Protein AF-A0A0Q6JXA6-F1 (afdb_monomer_lite)

pLDDT: mean 85.36, std 14.34, range [45.47, 97.56]

Structure (mmCIF, N/CA/C/O backbone):
data_AF-A0A0Q6JXA6-F1
#
_entry.id   AF-A0A0Q6JXA6-F1
#
loop_
_atom_site.group_PDB
_atom_site.id
_atom_site.type_symbol
_atom_site.label_atom_id
_atom_site.label_alt_id
_atom_site.label_comp_id
_atom_site.label_asym_id
_atom_site.label_entity_id
_atom_site.label_seq_id
_atom_site.pdbx_PDB_ins_code
_atom_site.Cartn_x
_atom_site.Cartn_y
_atom_site.Cartn_z
_atom_site.occupancy
_atom_site.B_iso_or_equiv
_atom_site.auth_seq_id
_atom_site.auth_comp_id
_atom_site.auth_asym_id
_atom_site.auth_atom_id
_atom_site.pdbx_PDB_model_num
ATOM 1 N N . MET A 1 1 ? -20.934 -39.939 15.643 1.00 46.12 1 MET A N 1
ATOM 2 C CA . MET A 1 1 ? -19.886 -38.931 15.355 1.00 46.12 1 MET A CA 1
ATOM 3 C C . MET A 1 1 ? -19.695 -38.651 13.857 1.00 46.12 1 MET A C 1
ATOM 5 O O . MET A 1 1 ? -19.194 -37.587 13.541 1.00 46.12 1 MET A O 1
ATOM 9 N N . ALA A 1 2 ? -20.135 -39.533 12.943 1.00 47.22 2 ALA A N 1
ATOM 10 C CA . ALA A 1 2 ? -20.066 -39.309 11.488 1.00 47.22 2 ALA A CA 1
ATOM 11 C C . ALA A 1 2 ? -21.192 -38.412 10.913 1.00 47.22 2 ALA A C 1
ATOM 13 O O . ALA A 1 2 ? -20.969 -37.699 9.944 1.00 47.22 2 ALA A O 1
ATOM 14 N N . ALA A 1 3 ? -22.368 -38.364 11.550 1.00 49.97 3 ALA A N 1
ATOM 15 C CA . ALA A 1 3 ? -23.540 -37.651 11.017 1.00 49.97 3 ALA A CA 1
ATOM 16 C C . ALA A 1 3 ? -23.412 -36.111 10.969 1.00 49.97 3 ALA A C 1
ATOM 18 O O . ALA A 1 3 ? -24.147 -35.458 10.237 1.00 49.97 3 ALA A O 1
ATOM 19 N N . HIS A 1 4 ? -22.489 -35.511 11.731 1.00 47.44 4 HIS A N 1
ATOM 20 C CA . HIS A 1 4 ? -22.285 -34.057 11.699 1.00 47.44 4 HIS A CA 1
ATOM 21 C C . HIS A 1 4 ? -21.380 -33.614 10.539 1.00 47.44 4 HIS A C 1
ATOM 23 O O . HIS A 1 4 ? -21.486 -32.484 10.089 1.00 47.44 4 HIS A O 1
ATOM 29 N N . LEU A 1 5 ? -20.525 -34.506 10.026 1.00 46.12 5 LEU A N 1
ATOM 30 C CA . LEU A 1 5 ? -19.647 -34.227 8.884 1.00 46.12 5 LEU A CA 1
ATOM 31 C C . LEU A 1 5 ? -20.361 -34.415 7.534 1.00 46.12 5 LEU A C 1
ATOM 33 O O . LEU A 1 5 ? -19.980 -33.777 6.563 1.00 46.12 5 LEU A O 1
ATOM 37 N N . GLU A 1 6 ? -21.417 -35.232 7.465 1.00 45.47 6 GLU A N 1
ATOM 38 C CA . GLU A 1 6 ? -22.239 -35.377 6.248 1.00 45.47 6 GLU A CA 1
ATOM 39 C C . GLU A 1 6 ? -23.251 -34.238 6.051 1.00 45.47 6 GLU A C 1
ATOM 41 O O . GLU A 1 6 ? -23.579 -33.902 4.918 1.00 45.47 6 GLU A O 1
ATOM 46 N N . ALA A 1 7 ? -23.717 -33.595 7.128 1.00 49.28 7 ALA A N 1
ATOM 47 C CA . ALA A 1 7 ? -24.619 -32.438 7.037 1.00 49.28 7 ALA A CA 1
ATOM 48 C C . ALA A 1 7 ? -23.896 -31.136 6.640 1.00 49.28 7 ALA A C 1
ATOM 50 O O . ALA A 1 7 ? -24.530 -30.138 6.301 1.00 49.28 7 ALA A O 1
ATOM 51 N N . VAL A 1 8 ? -22.566 -31.142 6.710 1.00 51.91 8 VAL A N 1
ATOM 52 C CA . VAL A 1 8 ? -21.710 -29.969 6.588 1.00 51.91 8 VAL A CA 1
ATOM 53 C C . VAL A 1 8 ? -20.647 -30.294 5.547 1.00 51.91 8 VAL A C 1
ATOM 55 O O . VAL A 1 8 ? -19.531 -30.686 5.876 1.00 51.91 8 VAL A O 1
ATOM 58 N N . GLY A 1 9 ? -21.019 -30.205 4.268 1.00 47.88 9 GLY A N 1
ATOM 59 C CA . GLY A 1 9 ? -20.084 -30.426 3.163 1.00 47.88 9 GLY A CA 1
ATOM 60 C C . GLY A 1 9 ? -18.800 -29.586 3.314 1.00 47.88 9 GLY A C 1
ATOM 61 O O . GLY A 1 9 ? -18.806 -28.567 4.008 1.00 47.88 9 GLY A O 1
ATOM 62 N N . PRO A 1 10 ? -17.690 -29.970 2.656 1.00 49.84 10 PRO A N 1
ATOM 63 C CA . PRO A 1 10 ? -16.327 -29.517 2.978 1.00 49.84 10 PRO A CA 1
ATOM 64 C C . PRO A 1 10 ? -16.035 -28.024 2.726 1.00 49.84 10 PRO A C 1
ATOM 66 O O . PRO A 1 10 ? -14.902 -27.577 2.890 1.00 49.84 10 PRO A O 1
ATOM 69 N N . PHE A 1 11 ? -17.046 -27.236 2.370 1.00 54.38 11 PHE A N 1
ATOM 70 C CA . PHE A 1 11 ? -16.963 -25.804 2.125 1.00 54.38 11 PHE A CA 1
ATOM 71 C C . PHE A 1 11 ? -18.166 -25.124 2.777 1.00 54.38 11 PHE A C 1
ATOM 73 O O . PHE A 1 11 ? -19.168 -24.836 2.128 1.00 54.38 11 PHE A O 1
ATOM 80 N N . PHE A 1 12 ? -18.079 -24.892 4.086 1.00 55.59 12 PHE A N 1
ATOM 81 C CA . PHE A 1 12 ? -19.009 -24.004 4.783 1.00 55.59 12 PHE A CA 1
ATOM 82 C C . PHE A 1 12 ? -19.074 -22.665 4.028 1.00 55.59 12 PHE A C 1
ATOM 84 O O . PHE A 1 12 ? -18.029 -22.128 3.646 1.00 55.59 12 PHE A O 1
ATOM 91 N N . GLU A 1 13 ? -20.268 -22.104 3.817 1.00 55.88 13 GLU A N 1
ATOM 92 C CA . GLU A 1 13 ? -20.403 -20.758 3.256 1.00 55.88 13 GLU A CA 1
ATOM 93 C C . GLU A 1 13 ? -19.778 -19.741 4.221 1.00 55.88 13 GLU A C 1
ATOM 95 O O . GLU A 1 13 ? -20.379 -19.285 5.190 1.00 55.88 13 GLU A O 1
ATOM 100 N N . THR A 1 14 ? -18.521 -19.381 3.964 1.00 61.84 14 THR A N 1
ATOM 101 C CA . THR A 1 14 ? -17.757 -18.449 4.809 1.00 61.84 14 THR A CA 1
ATOM 102 C C . THR A 1 14 ? -18.199 -16.995 4.650 1.00 61.84 14 THR A C 1
ATOM 104 O O . THR A 1 14 ? -17.697 -16.129 5.364 1.00 61.84 14 THR A O 1
ATOM 107 N N . ALA A 1 15 ? -19.144 -16.710 3.746 1.00 61.50 15 ALA A N 1
ATOM 108 C CA . ALA A 1 15 ? -19.627 -15.362 3.461 1.00 61.50 15 ALA A CA 1
ATOM 109 C C . ALA A 1 15 ? -20.140 -14.644 4.722 1.00 61.50 15 ALA A C 1
ATOM 111 O O . ALA A 1 15 ? -19.822 -13.475 4.919 1.00 61.50 15 ALA A O 1
ATOM 112 N N . ALA A 1 16 ? -20.841 -15.355 5.613 1.00 62.88 16 ALA A N 1
ATOM 113 C CA . ALA A 1 16 ? -21.368 -14.805 6.866 1.00 62.88 16 ALA A CA 1
ATOM 114 C C . ALA A 1 16 ? -20.297 -14.539 7.949 1.00 62.88 16 ALA A C 1
ATOM 116 O O . ALA A 1 16 ? -20.574 -13.843 8.921 1.00 62.88 16 ALA A O 1
ATOM 117 N N . ILE A 1 17 ? -19.085 -15.088 7.798 1.00 70.06 17 ILE A N 1
ATOM 118 C CA . ILE A 1 17 ? -17.988 -15.012 8.788 1.00 70.06 17 ILE A CA 1
ATOM 119 C C . ILE A 1 17 ? -16.795 -14.209 8.225 1.00 70.06 17 ILE A C 1
ATOM 121 O O . ILE A 1 17 ? -15.780 -13.996 8.891 1.00 70.06 17 ILE A O 1
ATOM 125 N N . ARG A 1 18 ? -16.888 -13.751 6.973 1.00 72.19 18 ARG A N 1
ATOM 126 C CA . ARG A 1 18 ? -15.825 -13.013 6.292 1.00 72.19 18 ARG A CA 1
ATOM 127 C C . ARG A 1 18 ? -15.655 -11.620 6.902 1.00 72.19 18 ARG A C 1
ATOM 129 O O . ARG A 1 18 ? -16.629 -10.948 7.223 1.00 72.19 18 ARG A O 1
ATOM 136 N N . ASP A 1 19 ? -14.404 -11.169 7.016 1.00 80.69 19 ASP A N 1
ATOM 137 C CA . ASP A 1 19 ? -14.112 -9.795 7.432 1.00 80.69 19 ASP A CA 1
ATOM 138 C C . ASP A 1 19 ? -14.740 -8.821 6.415 1.00 80.69 19 ASP A C 1
ATOM 140 O O . ASP A 1 19 ? -14.437 -8.928 5.220 1.00 80.69 19 ASP A O 1
ATOM 144 N N . PRO A 1 20 ? -15.596 -7.872 6.841 1.00 84.94 20 PRO A N 1
ATOM 145 C CA . PRO A 1 20 ? -16.299 -6.964 5.930 1.00 84.94 20 PRO A CA 1
ATOM 146 C C . PRO A 1 20 ? -15.357 -6.063 5.117 1.00 84.94 20 PRO A C 1
ATOM 148 O O . PRO A 1 20 ? -15.772 -5.475 4.118 1.00 84.94 20 PRO A O 1
ATOM 151 N N . ASN A 1 21 ? -14.087 -5.964 5.520 1.00 86.94 21 ASN A N 1
ATOM 152 C CA . ASN A 1 21 ? -13.052 -5.216 4.814 1.00 86.94 21 ASN A CA 1
ATOM 153 C C . ASN A 1 21 ? -12.282 -6.074 3.797 1.00 86.94 21 ASN A C 1
ATOM 155 O O . ASN A 1 21 ? -11.252 -5.632 3.291 1.00 86.94 21 ASN A O 1
ATOM 159 N N . THR A 1 22 ? -12.730 -7.298 3.511 1.00 89.25 22 THR A N 1
ATOM 160 C CA . THR A 1 22 ? -12.118 -8.184 2.510 1.00 89.25 22 THR A CA 1
ATOM 161 C C . THR A 1 22 ? -13.046 -8.429 1.327 1.00 89.25 22 THR A C 1
ATOM 163 O O . THR A 1 22 ? -14.270 -8.401 1.450 1.00 89.25 22 THR A O 1
ATOM 166 N N . GLU A 1 23 ? -12.450 -8.653 0.161 1.00 90.31 23 GLU A N 1
ATOM 167 C CA . GLU A 1 23 ? -13.158 -9.004 -1.065 1.00 90.31 23 GLU A CA 1
ATOM 168 C C . GLU A 1 23 ? -13.520 -10.49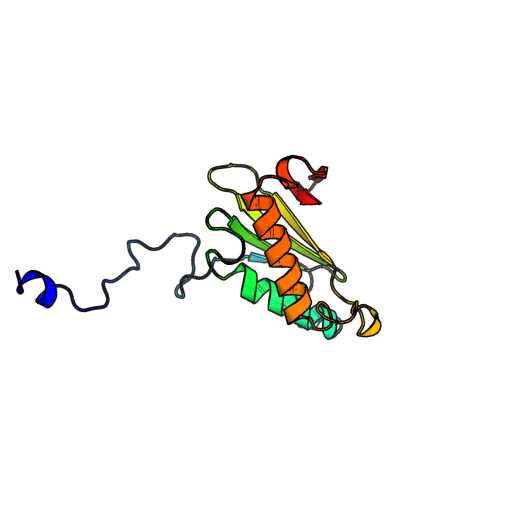2 -1.121 1.00 90.31 23 GLU A C 1
ATOM 170 O O . GLU A 1 23 ? -13.207 -11.282 -0.226 1.00 90.31 23 GLU A O 1
ATOM 175 N N . ALA A 1 24 ? -14.180 -10.887 -2.214 1.00 87.06 24 ALA A N 1
ATOM 176 C CA . ALA A 1 24 ? -14.646 -12.251 -2.429 1.00 87.06 24 ALA A CA 1
ATOM 177 C C . ALA A 1 24 ? -13.543 -13.323 -2.326 1.00 87.06 24 ALA A C 1
ATOM 179 O O . ALA A 1 24 ? -13.801 -14.439 -1.874 1.00 87.06 24 ALA A O 1
ATOM 180 N N . ASP A 1 25 ? -12.321 -12.959 -2.711 1.00 88.12 25 ASP A N 1
ATOM 181 C CA . ASP A 1 25 ? -11.129 -13.809 -2.696 1.00 88.12 25 ASP A CA 1
ATOM 182 C C . ASP A 1 25 ? -10.350 -13.772 -1.366 1.00 88.12 25 ASP A C 1
ATOM 184 O O . ASP A 1 25 ? -9.273 -14.355 -1.260 1.00 88.12 25 ASP A O 1
ATOM 188 N N . GLY A 1 26 ? -10.870 -13.078 -0.346 1.00 86.62 26 GLY A N 1
ATOM 189 C CA . GLY A 1 26 ? -10.253 -12.968 0.979 1.00 86.62 26 GLY A CA 1
ATOM 190 C C . GLY A 1 26 ? -9.095 -11.968 1.081 1.00 86.62 26 GLY A C 1
ATOM 191 O O . GLY A 1 26 ? -8.536 -11.799 2.167 1.00 86.62 26 GLY A O 1
ATOM 192 N N . GLY A 1 27 ? -8.737 -11.286 -0.011 1.00 91.62 27 GLY A N 1
ATOM 193 C CA . GLY A 1 27 ? -7.807 -10.160 0.021 1.00 91.62 27 GLY A CA 1
ATOM 194 C C . GLY A 1 27 ? -8.457 -8.902 0.595 1.00 91.62 27 GLY A C 1
ATOM 195 O O . GLY A 1 27 ? -9.676 -8.753 0.564 1.00 91.62 27 GLY A O 1
ATOM 196 N N . TRP A 1 28 ? -7.654 -7.976 1.111 1.00 93.94 28 TRP A N 1
ATOM 197 C CA . TRP A 1 28 ? -8.156 -6.692 1.600 1.00 93.94 28 TRP A CA 1
ATOM 198 C C . TRP A 1 28 ? -8.849 -5.894 0.489 1.00 93.94 28 TRP A C 1
ATOM 200 O O . TRP A 1 28 ? -8.385 -5.835 -0.651 1.00 93.94 28 TRP A O 1
ATOM 210 N N . ARG A 1 29 ? -9.953 -5.234 0.833 1.00 93.75 29 ARG A N 1
ATOM 211 C CA . ARG A 1 29 ? -10.559 -4.205 -0.008 1.00 93.75 29 ARG A CA 1
ATOM 212 C C . ARG A 1 29 ? -9.675 -2.964 0.044 1.00 93.75 29 ARG A C 1
ATOM 214 O O . ARG A 1 29 ? -9.459 -2.400 1.114 1.00 93.75 29 ARG A O 1
ATOM 221 N N . LEU A 1 30 ? -9.158 -2.550 -1.110 1.00 94.00 30 LEU A N 1
ATOM 222 C CA . LEU A 1 30 ? -8.235 -1.425 -1.232 1.00 94.00 30 LEU A CA 1
ATOM 223 C C . LEU A 1 30 ? -8.817 -0.352 -2.139 1.00 94.00 30 LEU A C 1
ATOM 225 O O . LEU A 1 30 ? -9.198 -0.632 -3.273 1.00 94.00 30 LEU A O 1
ATOM 229 N N . HIS A 1 31 ? -8.802 0.891 -1.668 1.00 95.56 31 HIS A N 1
ATOM 230 C CA . HIS A 1 31 ? -9.013 2.044 -2.533 1.00 95.56 31 HIS A CA 1
ATOM 231 C C . HIS A 1 31 ? -7.688 2.433 -3.191 1.00 95.56 31 HIS A C 1
ATOM 233 O O . HIS A 1 31 ? -6.730 2.764 -2.495 1.00 95.56 31 HIS A O 1
ATOM 239 N N . ILE A 1 32 ? -7.616 2.395 -4.519 1.00 95.88 32 ILE A N 1
ATOM 240 C CA . ILE A 1 32 ? -6.438 2.848 -5.269 1.00 95.88 32 ILE A CA 1
ATOM 241 C C . ILE A 1 32 ? -6.719 4.271 -5.754 1.00 95.88 32 ILE A C 1
ATOM 243 O O . ILE A 1 32 ? -7.767 4.522 -6.346 1.00 95.88 32 ILE A O 1
ATOM 247 N N . THR A 1 33 ? -5.824 5.211 -5.459 1.00 96.50 33 THR A N 1
ATOM 248 C CA . THR A 1 33 ? -5.952 6.620 -5.861 1.00 96.50 33 THR A CA 1
ATOM 249 C C . THR A 1 33 ? -4.619 7.170 -6.367 1.00 96.50 33 THR A C 1
ATOM 251 O O . THR A 1 33 ? -3.577 6.556 -6.153 1.00 96.50 33 THR A O 1
ATOM 254 N N . GLY A 1 34 ? -4.639 8.363 -6.967 1.00 94.06 34 GLY A N 1
ATOM 255 C CA . GLY A 1 34 ? -3.437 9.034 -7.470 1.00 94.06 34 GLY A CA 1
ATOM 256 C C . GLY A 1 34 ? -3.224 8.802 -8.963 1.00 94.06 34 GLY A C 1
ATOM 257 O O . GLY A 1 34 ? -4.199 8.720 -9.709 1.00 94.06 34 GLY A O 1
ATOM 258 N N . ALA A 1 35 ? -1.964 8.751 -9.389 1.00 92.75 35 ALA A N 1
ATOM 259 C CA . ALA A 1 35 ? -1.589 8.505 -10.775 1.00 92.75 35 ALA A CA 1
ATOM 260 C C . ALA A 1 35 ? -2.008 7.098 -11.228 1.00 92.75 35 ALA A C 1
ATOM 262 O O . ALA A 1 35 ? -1.962 6.138 -10.456 1.00 92.75 35 ALA A O 1
ATOM 263 N N . ASP A 1 36 ? -2.383 6.975 -12.501 1.00 92.38 36 ASP A N 1
ATOM 264 C CA . ASP A 1 36 ? -2.585 5.670 -13.125 1.00 92.38 36 ASP A CA 1
ATOM 265 C C . ASP A 1 36 ? -1.235 4.952 -13.246 1.00 92.38 36 ASP A C 1
ATOM 267 O O . ASP A 1 36 ? -0.268 5.517 -13.763 1.00 92.38 36 ASP A O 1
ATOM 271 N N . THR A 1 37 ? -1.153 3.700 -12.795 1.00 90.94 37 THR A N 1
ATOM 272 C CA . THR A 1 37 ? 0.081 2.914 -12.882 1.00 90.94 37 THR A CA 1
ATOM 273 C C . THR A 1 37 ? 0.553 2.712 -14.316 1.00 90.94 37 THR A C 1
ATOM 275 O O . THR A 1 37 ? 1.752 2.561 -14.521 1.00 90.94 37 THR A O 1
ATOM 278 N N . GLU A 1 38 ? -0.348 2.739 -15.304 1.00 90.88 38 GLU A N 1
ATOM 279 C CA . GLU A 1 38 ? 0.035 2.632 -16.720 1.00 90.88 38 GLU A CA 1
ATOM 280 C C . GLU A 1 38 ? 0.672 3.922 -17.270 1.00 90.88 38 GLU A C 1
ATOM 282 O O . GLU A 1 38 ? 1.278 3.904 -18.337 1.00 90.88 38 GLU A O 1
ATOM 287 N N . SER A 1 39 ? 0.577 5.038 -16.538 1.00 91.69 39 SER A N 1
ATOM 288 C CA . SER A 1 39 ? 1.215 6.313 -16.902 1.00 91.69 39 SER A CA 1
ATOM 289 C C . SER A 1 39 ? 2.641 6.475 -16.358 1.00 91.69 39 SER A C 1
ATOM 291 O O . SER A 1 39 ? 3.321 7.447 -16.692 1.00 91.69 39 SER A O 1
ATOM 293 N N . LEU A 1 40 ? 3.100 5.545 -15.515 1.00 91.31 40 LEU A N 1
ATOM 294 C CA . LEU A 1 40 ? 4.423 5.583 -14.890 1.00 91.31 40 LEU A CA 1
ATOM 295 C C . LEU A 1 40 ? 5.501 4.930 -15.776 1.00 91.31 40 LEU A C 1
ATOM 297 O O . LEU A 1 40 ? 5.191 4.025 -16.554 1.00 91.31 40 LEU A O 1
ATOM 301 N N . PRO A 1 41 ? 6.788 5.300 -15.610 1.00 92.00 41 PRO A N 1
ATOM 302 C CA . PRO A 1 41 ? 7.902 4.553 -16.192 1.00 92.00 41 PRO A CA 1
ATOM 303 C C . PRO A 1 41 ? 7.842 3.062 -15.833 1.00 92.00 41 PRO A C 1
ATOM 305 O O . PRO A 1 41 ? 7.410 2.702 -14.737 1.00 92.00 41 PRO A O 1
ATOM 308 N N . THR A 1 42 ? 8.306 2.183 -16.726 1.00 92.44 42 THR A N 1
ATOM 309 C CA . THR A 1 42 ? 8.134 0.724 -16.593 1.00 92.44 42 THR A CA 1
ATOM 310 C C . THR A 1 42 ? 8.553 0.158 -15.224 1.00 92.44 42 THR A C 1
ATOM 312 O O . THR A 1 42 ? 7.743 -0.563 -14.629 1.00 92.44 42 THR A O 1
ATOM 315 N N . PRO A 1 43 ? 9.739 0.486 -14.662 1.00 92.88 43 PRO A N 1
ATOM 316 C CA . PRO A 1 43 ? 10.138 -0.022 -13.347 1.00 92.88 43 PRO A CA 1
ATOM 317 C C . PRO A 1 43 ? 9.212 0.462 -12.222 1.00 92.88 43 PRO A C 1
ATOM 319 O O . PRO A 1 43 ? 8.811 -0.329 -11.363 1.00 92.88 43 PRO A O 1
ATOM 322 N N . ALA A 1 44 ? 8.798 1.731 -12.263 1.00 94.94 44 ALA A N 1
ATOM 323 C CA . ALA A 1 44 ? 7.868 2.328 -11.308 1.00 94.94 44 ALA A CA 1
ATOM 324 C C . ALA A 1 44 ? 6.484 1.666 -11.390 1.00 94.94 44 ALA A C 1
ATOM 326 O O . ALA A 1 44 ? 5.945 1.219 -10.375 1.00 94.94 44 ALA A O 1
ATOM 327 N N . ALA A 1 45 ? 5.942 1.514 -12.601 1.00 95.81 45 ALA A N 1
ATOM 328 C CA . ALA A 1 45 ? 4.657 0.870 -12.854 1.00 95.81 45 ALA A CA 1
ATOM 329 C C . ALA A 1 45 ? 4.632 -0.584 -12.358 1.00 95.81 45 ALA A C 1
ATOM 331 O O . ALA A 1 45 ? 3.661 -1.026 -11.737 1.00 95.81 45 ALA A O 1
ATOM 332 N N . ALA A 1 46 ? 5.695 -1.347 -12.628 1.00 96.19 46 ALA A N 1
ATOM 333 C CA . ALA A 1 46 ? 5.822 -2.731 -12.180 1.00 96.19 46 ALA A CA 1
ATOM 334 C C . ALA A 1 46 ? 5.929 -2.822 -10.649 1.00 96.19 46 ALA A C 1
ATOM 336 O O . ALA A 1 46 ? 5.273 -3.665 -10.030 1.00 96.19 46 ALA A O 1
ATOM 337 N N . THR A 1 47 ? 6.693 -1.919 -10.030 1.00 97.00 47 THR A N 1
ATOM 338 C CA . THR A 1 47 ? 6.883 -1.873 -8.572 1.00 97.00 47 THR A CA 1
ATOM 339 C C . THR A 1 47 ? 5.579 -1.505 -7.867 1.00 97.00 47 THR A C 1
ATOM 341 O O . THR A 1 47 ? 5.166 -2.199 -6.937 1.00 97.00 47 THR A O 1
ATOM 344 N N . ALA A 1 48 ? 4.861 -0.490 -8.359 1.00 97.06 48 ALA A N 1
ATOM 345 C CA . ALA A 1 48 ? 3.561 -0.084 -7.829 1.00 97.06 48 ALA A CA 1
ATOM 346 C C . ALA A 1 48 ? 2.523 -1.216 -7.925 1.00 97.06 48 ALA A C 1
ATOM 348 O O . ALA A 1 48 ? 1.876 -1.554 -6.929 1.00 97.06 48 ALA A O 1
ATOM 349 N N . ARG A 1 49 ? 2.407 -1.869 -9.091 1.00 97.06 49 ARG A N 1
ATOM 350 C CA . ARG A 1 49 ? 1.503 -3.018 -9.289 1.00 97.06 49 ARG A CA 1
ATOM 351 C C . ARG A 1 49 ? 1.854 -4.189 -8.371 1.00 97.06 49 ARG A C 1
ATOM 353 O O . ARG A 1 49 ? 0.958 -4.804 -7.785 1.00 97.06 49 ARG A O 1
ATOM 360 N N . SER A 1 50 ? 3.145 -4.485 -8.207 1.00 96.88 50 SER A N 1
ATOM 361 C CA . SER A 1 50 ? 3.612 -5.530 -7.291 1.00 96.88 50 SER A CA 1
ATOM 362 C C . SER A 1 50 ? 3.259 -5.216 -5.838 1.00 96.88 50 SER A C 1
ATOM 364 O O . SER A 1 50 ? 2.728 -6.081 -5.131 1.00 96.88 50 SER A O 1
ATOM 366 N N . LEU A 1 51 ? 3.466 -3.967 -5.407 1.00 97.50 51 LEU A N 1
ATOM 367 C CA . LEU A 1 51 ? 3.104 -3.512 -4.070 1.00 97.50 51 LEU A CA 1
ATOM 368 C C . LEU A 1 51 ? 1.604 -3.674 -3.825 1.00 97.50 51 LEU A C 1
ATOM 370 O O . LEU A 1 51 ? 1.240 -4.360 -2.872 1.00 97.50 51 LEU A O 1
ATOM 374 N N . ILE A 1 52 ? 0.751 -3.136 -4.708 1.00 96.50 52 ILE A N 1
ATOM 375 C CA . ILE A 1 52 ? -0.718 -3.234 -4.619 1.00 96.50 52 ILE A CA 1
ATOM 376 C C . ILE A 1 52 ? -1.156 -4.696 -4.470 1.00 96.50 52 ILE A C 1
ATOM 378 O O . ILE A 1 52 ? -1.902 -5.033 -3.546 1.00 96.50 52 ILE A O 1
ATOM 382 N N . ARG A 1 53 ? -0.646 -5.584 -5.337 1.00 96.00 53 ARG A N 1
ATOM 383 C CA . ARG A 1 53 ? -0.964 -7.019 -5.306 1.00 96.00 53 ARG A CA 1
ATOM 384 C C . ARG A 1 53 ? -0.580 -7.654 -3.971 1.00 96.00 53 ARG A C 1
ATOM 386 O O . ARG A 1 53 ? -1.342 -8.448 -3.426 1.00 96.00 53 ARG A O 1
ATOM 393 N N . ARG A 1 54 ? 0.601 -7.330 -3.441 1.00 96.38 54 ARG A N 1
ATOM 394 C CA . ARG A 1 54 ? 1.140 -7.974 -2.236 1.00 96.38 54 ARG A CA 1
ATOM 395 C C . ARG A 1 54 ? 0.523 -7.434 -0.949 1.00 96.38 54 ARG A C 1
ATOM 397 O O . ARG A 1 54 ? 0.209 -8.242 -0.080 1.00 96.38 54 ARG A O 1
ATOM 404 N N . VAL A 1 55 ? 0.286 -6.126 -0.816 1.00 95.88 55 VAL A N 1
ATOM 405 C CA . VAL A 1 55 ? -0.345 -5.575 0.404 1.00 95.88 55 VAL A CA 1
ATOM 406 C C . VAL A 1 55 ? -1.791 -6.033 0.566 1.00 95.88 55 VAL A C 1
ATOM 408 O O . VAL A 1 55 ? -2.280 -6.135 1.688 1.00 95.88 55 VAL A O 1
ATOM 411 N N . ARG A 1 56 ? -2.460 -6.383 -0.536 1.00 95.25 56 ARG A N 1
ATOM 412 C CA . ARG A 1 56 ? -3.806 -6.959 -0.519 1.00 95.25 56 ARG A CA 1
ATOM 413 C C . ARG A 1 56 ? -3.871 -8.311 0.191 1.00 95.25 56 ARG A C 1
ATOM 415 O O . ARG A 1 56 ? -4.911 -8.661 0.746 1.00 95.25 56 ARG A O 1
ATOM 422 N N . VAL A 1 57 ? -2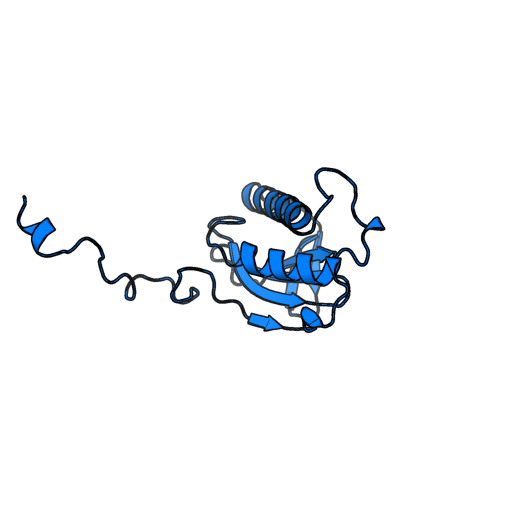.776 -9.069 0.201 1.00 92.81 57 VAL A N 1
ATOM 423 C CA . VAL A 1 57 ? -2.731 -10.394 0.823 1.00 92.81 57 VAL A CA 1
ATOM 424 C C . VAL A 1 57 ? -2.786 -10.259 2.345 1.00 92.81 57 VAL A C 1
ATOM 426 O O . VAL A 1 57 ? -1.931 -9.632 2.979 1.00 92.81 57 VAL A O 1
ATOM 429 N N . ARG A 1 58 ? -3.799 -10.877 2.959 1.00 88.81 58 ARG A N 1
ATOM 430 C CA . ARG A 1 58 ? -3.988 -10.840 4.412 1.00 88.81 58 ARG A CA 1
ATOM 431 C C . ARG A 1 58 ? -2.781 -11.444 5.132 1.00 88.81 58 ARG A C 1
ATOM 433 O O . ARG A 1 58 ? -2.287 -12.503 4.767 1.00 88.81 58 ARG A O 1
ATOM 440 N N . GLY A 1 59 ? -2.311 -10.757 6.173 1.00 86.31 59 GLY A N 1
ATOM 441 C CA . GLY A 1 59 ? -1.162 -11.197 6.965 1.00 86.31 59 GLY A CA 1
ATOM 442 C C . GLY A 1 59 ? 0.197 -11.050 6.273 1.00 86.31 59 GLY A C 1
ATOM 443 O O . GLY A 1 59 ? 1.196 -11.404 6.891 1.00 86.31 59 GLY A O 1
ATOM 444 N N . ARG A 1 60 ? 0.260 -10.498 5.048 1.00 90.25 60 ARG A N 1
ATOM 445 C CA . ARG A 1 60 ? 1.518 -10.332 4.303 1.00 90.25 60 ARG A CA 1
ATOM 446 C C . ARG A 1 60 ? 2.556 -9.493 5.042 1.00 90.25 60 ARG A C 1
ATOM 448 O O . ARG A 1 60 ? 3.728 -9.834 4.998 1.00 90.25 60 ARG A O 1
ATOM 455 N N . VAL A 1 61 ? 2.120 -8.406 5.675 1.00 88.25 61 VAL A N 1
ATOM 456 C CA . VAL A 1 61 ? 2.979 -7.547 6.504 1.00 88.25 61 VAL A CA 1
ATOM 457 C C . VAL A 1 61 ? 2.881 -8.015 7.953 1.00 88.25 61 VAL A C 1
ATOM 459 O O . VAL A 1 61 ? 3.809 -8.580 8.514 1.00 88.25 61 VAL A O 1
ATOM 462 N N . ALA A 1 62 ? 1.708 -7.881 8.565 1.00 86.38 62 ALA A N 1
ATOM 463 C CA . ALA A 1 62 ? 1.434 -8.442 9.881 1.00 86.38 62 ALA A CA 1
ATOM 464 C C . ALA A 1 62 ? -0.063 -8.718 10.040 1.00 86.38 62 ALA A C 1
ATOM 466 O O . ALA A 1 62 ? -0.891 -8.153 9.330 1.00 86.38 62 ALA A O 1
ATOM 467 N N . SER A 1 63 ? -0.440 -9.566 10.998 1.00 85.62 63 SER A N 1
ATOM 468 C CA . SER A 1 63 ? -1.847 -9.933 11.231 1.00 85.62 63 SER A CA 1
ATOM 469 C C . SER A 1 63 ? -2.733 -8.743 11.618 1.00 85.62 63 SER A C 1
ATOM 471 O O . SER A 1 63 ? -3.925 -8.739 11.326 1.00 85.62 63 SER A O 1
ATOM 473 N N . ARG A 1 64 ? -2.144 -7.723 12.253 1.00 88.25 64 ARG A N 1
ATOM 474 C CA . ARG A 1 64 ? -2.810 -6.485 12.687 1.00 88.25 64 ARG A CA 1
ATOM 475 C C . ARG A 1 64 ? -2.749 -5.362 11.646 1.00 88.25 64 ARG A C 1
ATOM 477 O O . ARG A 1 64 ? -3.325 -4.302 11.883 1.00 88.25 64 ARG A O 1
ATOM 484 N N . PHE A 1 65 ? -2.064 -5.588 10.524 1.00 91.31 65 PHE A N 1
ATOM 485 C CA . PHE A 1 65 ? -1.959 -4.647 9.415 1.00 91.31 65 PHE A CA 1
ATOM 486 C C . PHE A 1 65 ? -3.187 -4.768 8.513 1.00 91.31 65 PHE A C 1
ATOM 488 O O . PHE A 1 65 ? -3.406 -5.812 7.893 1.00 91.31 65 PHE A O 1
ATOM 495 N N . ARG A 1 66 ? -3.984 -3.700 8.443 1.00 93.19 66 ARG A N 1
ATOM 496 C CA . ARG A 1 66 ? -5.210 -3.641 7.639 1.00 93.19 66 ARG A CA 1
ATOM 497 C C . ARG A 1 66 ? -5.114 -2.474 6.654 1.00 93.19 66 ARG A C 1
ATOM 499 O O . ARG A 1 66 ? -5.441 -1.347 7.034 1.00 93.19 66 ARG A O 1
ATOM 506 N N . PRO A 1 67 ? -4.596 -2.694 5.438 1.00 95.50 67 PRO A N 1
ATOM 507 C CA . PRO A 1 67 ? -4.487 -1.649 4.435 1.00 95.50 67 PRO A CA 1
ATOM 508 C C . PRO A 1 67 ? -5.880 -1.234 3.958 1.00 95.50 67 PRO A C 1
ATOM 510 O O . PRO A 1 67 ? -6.775 -2.065 3.832 1.00 95.50 67 PRO A O 1
ATOM 513 N N . ILE A 1 68 ? -6.056 0.065 3.728 1.00 95.56 68 ILE A N 1
ATOM 514 C CA . ILE A 1 68 ? -7.342 0.667 3.343 1.00 95.56 68 ILE A CA 1
ATOM 515 C C . ILE A 1 68 ? -7.243 1.464 2.043 1.00 95.56 68 ILE A C 1
ATOM 517 O O . ILE A 1 68 ? -8.213 1.557 1.293 1.00 95.56 68 ILE A O 1
ATOM 521 N N . ARG A 1 69 ? -6.073 2.044 1.754 1.00 96.75 69 ARG A N 1
ATOM 522 C CA . ARG A 1 69 ? -5.844 2.843 0.551 1.00 96.75 69 ARG A CA 1
ATOM 523 C C . ARG A 1 69 ? -4.393 2.740 0.108 1.00 96.75 69 ARG A C 1
ATOM 525 O O . ARG A 1 69 ? -3.495 2.759 0.945 1.00 96.75 69 ARG A O 1
ATOM 532 N N . VAL A 1 70 ? -4.177 2.691 -1.198 1.00 97.56 70 VAL A N 1
ATOM 533 C CA . VAL A 1 70 ? -2.864 2.855 -1.821 1.00 97.56 70 VAL A CA 1
ATOM 534 C C . VAL A 1 70 ? -2.930 4.097 -2.701 1.00 97.56 70 VAL A C 1
ATOM 536 O O . VAL A 1 70 ? -3.759 4.161 -3.606 1.00 97.56 70 VAL A O 1
ATOM 539 N N . HIS A 1 71 ? -2.105 5.095 -2.398 1.00 97.38 71 HIS A N 1
ATOM 540 C CA . HIS A 1 71 ? -1.982 6.313 -3.189 1.00 97.38 71 HIS A CA 1
ATOM 541 C C . HIS A 1 71 ? -0.699 6.253 -4.009 1.00 97.38 71 HIS A C 1
ATOM 543 O O . HIS A 1 71 ? 0.384 6.132 -3.438 1.00 97.38 71 HIS A O 1
ATOM 549 N N . VAL A 1 72 ? -0.831 6.295 -5.328 1.00 96.81 72 VAL A N 1
ATOM 550 C CA . VAL A 1 72 ? 0.292 6.243 -6.262 1.00 96.81 72 VAL A CA 1
ATOM 551 C C . VAL A 1 72 ? 0.632 7.662 -6.704 1.00 96.81 72 VAL A C 1
ATOM 553 O O . VAL A 1 72 ? -0.223 8.384 -7.212 1.00 96.81 72 VAL A O 1
ATOM 556 N N . GLU A 1 73 ? 1.881 8.058 -6.522 1.00 94.56 73 GLU A N 1
ATOM 557 C CA . GLU A 1 73 ? 2.446 9.301 -7.044 1.00 94.56 73 GLU A CA 1
ATOM 558 C C . GLU A 1 73 ? 3.475 8.974 -8.139 1.00 94.56 73 GLU A C 1
ATOM 560 O O . GLU A 1 73 ? 3.688 7.809 -8.478 1.00 94.56 73 GLU A O 1
ATOM 565 N N . GLN A 1 74 ? 4.098 9.996 -8.734 1.00 91.00 74 GLN A N 1
ATOM 566 C CA . GLN A 1 74 ? 5.045 9.792 -9.838 1.00 91.00 74 GLN A CA 1
ATOM 567 C C . GLN A 1 74 ? 6.306 9.023 -9.420 1.00 91.00 74 GLN A C 1
ATOM 569 O O . GLN A 1 74 ? 6.877 8.299 -10.231 1.00 91.00 74 GLN A O 1
ATOM 574 N N . ASP A 1 75 ? 6.744 9.177 -8.173 1.00 93.25 75 ASP A N 1
ATOM 575 C CA . ASP A 1 75 ? 8.008 8.640 -7.666 1.00 93.25 75 ASP A CA 1
ATOM 576 C C . ASP A 1 75 ? 7.877 7.852 -6.363 1.00 93.25 75 ASP A C 1
ATOM 578 O O . ASP A 1 75 ? 8.864 7.323 -5.860 1.00 93.25 75 ASP A O 1
ATOM 582 N N . G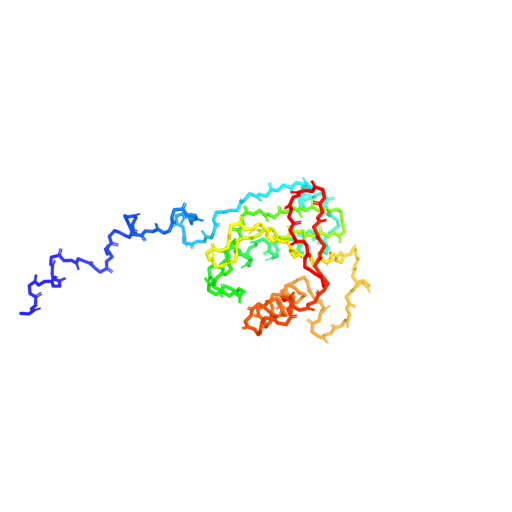LN A 1 76 ? 6.669 7.719 -5.825 1.00 95.50 76 GLN A N 1
ATOM 583 C CA . GLN A 1 76 ? 6.432 6.980 -4.595 1.00 95.50 76 GLN A CA 1
ATOM 584 C C . GLN A 1 76 ? 5.029 6.383 -4.547 1.00 95.50 76 GLN A C 1
ATOM 586 O O . GLN A 1 76 ? 4.110 6.805 -5.246 1.00 95.50 76 GLN A O 1
ATOM 591 N N . VAL A 1 77 ? 4.854 5.399 -3.670 1.00 96.94 77 VAL A N 1
ATOM 592 C CA . VAL A 1 77 ? 3.551 4.831 -3.329 1.00 96.94 77 VAL A CA 1
ATOM 593 C C . VAL A 1 77 ? 3.360 4.886 -1.826 1.00 96.94 77 VAL A C 1
ATOM 595 O O . VAL A 1 77 ? 4.169 4.358 -1.063 1.00 96.94 77 VAL A O 1
ATOM 598 N N . CYS A 1 78 ? 2.257 5.491 -1.403 1.00 96.62 78 CYS A N 1
ATOM 599 C CA . CYS A 1 78 ? 1.875 5.596 -0.007 1.00 96.62 78 CYS A CA 1
ATOM 600 C C . CYS A 1 78 ? 0.768 4.588 0.326 1.00 96.62 78 CYS A C 1
ATOM 602 O O . CYS A 1 78 ? -0.320 4.607 -0.258 1.00 96.62 78 CYS A O 1
ATOM 604 N N . VAL A 1 79 ? 1.029 3.699 1.281 1.00 97.00 79 VAL A N 1
ATOM 605 C CA . VAL A 1 79 ? 0.081 2.693 1.764 1.00 97.00 79 VAL A CA 1
ATOM 606 C C . VAL A 1 79 ? -0.511 3.160 3.084 1.00 97.00 79 VAL A C 1
ATOM 608 O O . VAL A 1 79 ? 0.163 3.203 4.113 1.00 97.00 79 VAL A O 1
ATOM 611 N N . TYR A 1 80 ? -1.804 3.467 3.056 1.00 96.50 80 TYR A N 1
ATOM 612 C CA . TYR A 1 80 ? -2.588 3.838 4.222 1.00 96.50 80 TYR A CA 1
ATOM 613 C C . TYR A 1 80 ? -3.213 2.601 4.855 1.00 96.50 80 TYR A C 1
ATOM 615 O O . TYR A 1 80 ? -3.806 1.766 4.164 1.00 96.50 80 TYR A O 1
ATOM 623 N N . PHE A 1 81 ? -3.141 2.504 6.179 1.00 94.94 81 PHE A N 1
ATOM 624 C CA . PHE A 1 81 ? -3.611 1.335 6.911 1.00 94.94 81 PHE A CA 1
ATOM 625 C C . PHE A 1 81 ? -4.125 1.668 8.313 1.00 94.94 81 PHE A C 1
ATOM 627 O O . PHE A 1 81 ? -3.800 2.693 8.916 1.00 94.94 81 PHE A O 1
ATOM 634 N N . ARG A 1 82 ? -4.931 0.750 8.847 1.00 92.38 82 ARG A N 1
ATOM 635 C CA . ARG A 1 82 ? -5.285 0.660 10.264 1.00 92.38 82 ARG A CA 1
ATOM 636 C C . ARG A 1 82 ? -4.382 -0.372 10.929 1.00 92.38 82 ARG A C 1
ATOM 638 O O . ARG A 1 82 ? -4.121 -1.433 10.357 1.00 92.38 82 ARG A O 1
ATOM 645 N N . TRP A 1 83 ? -3.949 -0.081 12.151 1.00 89.06 83 TRP A N 1
ATOM 646 C CA . TRP A 1 83 ? -3.115 -0.983 12.941 1.00 89.06 83 TRP A CA 1
ATOM 647 C C . TRP A 1 83 ? -3.844 -1.441 14.197 1.00 89.06 83 TRP A C 1
ATOM 649 O O . TRP A 1 83 ? -4.159 -0.617 15.057 1.00 89.06 83 TRP A O 1
ATOM 659 N N . ALA A 1 84 ? -4.082 -2.750 14.319 1.00 85.88 84 ALA A N 1
ATOM 660 C CA . ALA A 1 84 ? -4.844 -3.317 15.434 1.00 85.88 84 ALA A CA 1
ATOM 661 C C . ALA A 1 84 ? -6.169 -2.551 15.629 1.00 85.88 84 ALA A C 1
ATOM 663 O O . ALA A 1 84 ? -6.769 -2.122 14.647 1.00 85.88 84 ALA A O 1
ATOM 664 N N . GLU A 1 85 ? -6.613 -2.336 16.863 1.00 84.75 85 GLU A N 1
ATOM 665 C CA . GLU A 1 85 ? -7.828 -1.573 17.189 1.00 84.75 85 GLU A CA 1
ATOM 666 C C . GLU A 1 85 ? -7.605 -0.050 17.240 1.00 84.75 85 GLU A C 1
ATOM 668 O O . GLU A 1 85 ? -8.474 0.697 17.681 1.00 84.75 85 GLU A O 1
ATOM 673 N N . ASN A 1 86 ? -6.453 0.448 16.774 1.00 84.88 86 ASN A N 1
ATOM 674 C CA . ASN A 1 86 ? -6.159 1.874 16.836 1.00 84.88 86 ASN A CA 1
ATOM 675 C C . ASN A 1 86 ? -7.056 2.671 15.857 1.00 84.88 86 ASN A C 1
ATOM 677 O O . ASN A 1 86 ? -7.059 2.385 14.652 1.00 84.88 86 ASN A O 1
ATOM 681 N N . PRO A 1 87 ? -7.771 3.714 16.328 1.00 86.69 87 PRO A N 1
ATOM 682 C CA . PRO A 1 87 ? -8.622 4.556 15.487 1.00 86.69 87 PRO A CA 1
ATOM 683 C C . PRO A 1 87 ? -7.834 5.546 14.612 1.00 86.69 87 PRO A C 1
ATOM 685 O O . PRO A 1 87 ? -8.433 6.311 13.858 1.00 86.69 87 PRO A O 1
ATOM 688 N N . THR A 1 88 ? -6.506 5.535 14.669 1.00 90.06 88 THR A N 1
ATOM 689 C CA . THR A 1 88 ? -5.632 6.348 13.820 1.00 90.06 88 THR A CA 1
ATOM 690 C C . THR A 1 88 ? -5.370 5.649 12.489 1.00 90.06 88 THR A C 1
ATOM 692 O O . THR A 1 88 ? -5.160 4.436 12.436 1.00 90.06 88 THR A O 1
ATOM 695 N N . THR A 1 89 ? -5.354 6.428 11.409 1.00 94.00 89 THR A N 1
ATOM 696 C CA . THR A 1 89 ? -4.836 5.981 10.113 1.00 94.00 89 THR A CA 1
ATOM 697 C C . THR A 1 89 ? -3.335 6.230 10.061 1.00 94.00 89 THR A C 1
ATOM 699 O O . THR A 1 89 ? -2.873 7.341 10.328 1.00 94.00 89 THR A O 1
ATOM 702 N N . PHE A 1 90 ? -2.587 5.200 9.693 1.00 93.19 90 PHE A N 1
ATOM 703 C CA . PHE A 1 90 ? -1.149 5.259 9.476 1.00 93.19 90 PHE A CA 1
ATOM 704 C C . PHE A 1 90 ? -0.839 5.213 7.987 1.00 93.19 90 PHE A C 1
ATOM 706 O O . PHE A 1 90 ? -1.660 4.741 7.200 1.00 93.19 90 PHE A O 1
ATOM 713 N N . ALA A 1 91 ? 0.338 5.698 7.621 1.00 94.81 91 ALA A N 1
ATOM 714 C CA . ALA A 1 91 ? 0.835 5.704 6.258 1.00 94.81 91 ALA A CA 1
ATOM 715 C C . ALA A 1 91 ? 2.306 5.275 6.243 1.00 94.81 91 ALA A C 1
ATOM 717 O O . ALA A 1 91 ? 3.088 5.752 7.062 1.00 94.81 91 ALA A O 1
ATOM 718 N N . MET A 1 92 ? 2.666 4.375 5.332 1.00 93.75 92 MET A N 1
ATOM 719 C CA . MET A 1 92 ? 4.055 4.016 5.026 1.00 93.75 92 MET A CA 1
ATOM 720 C C . MET A 1 92 ? 4.297 4.199 3.536 1.00 93.75 92 MET A C 1
ATOM 722 O O . MET A 1 92 ? 3.396 3.967 2.728 1.00 93.75 92 MET A O 1
ATOM 726 N N . THR A 1 93 ? 5.510 4.598 3.178 1.00 95.12 93 THR A N 1
ATOM 727 C CA . THR A 1 93 ? 5.845 4.980 1.807 1.00 95.12 93 THR A CA 1
ATOM 728 C C . THR A 1 93 ? 6.937 4.083 1.247 1.00 95.12 93 THR A C 1
ATOM 730 O O . THR A 1 93 ? 7.914 3.786 1.929 1.00 95.12 93 THR A O 1
ATOM 733 N N . LEU A 1 94 ? 6.772 3.675 -0.010 1.00 95.25 94 LEU A N 1
ATOM 734 C CA . LEU A 1 94 ? 7.808 3.053 -0.828 1.00 95.25 94 LEU A CA 1
ATOM 735 C C . LEU A 1 94 ? 8.195 4.026 -1.944 1.00 95.25 94 LEU A C 1
ATOM 737 O O . LEU A 1 94 ? 7.319 4.487 -2.672 1.00 95.25 94 LEU A O 1
ATOM 741 N N . GLN A 1 95 ? 9.487 4.309 -2.097 1.00 95.19 95 GLN A N 1
ATOM 742 C CA . GLN A 1 95 ? 9.994 5.034 -3.263 1.00 95.19 95 GLN A CA 1
ATOM 743 C C . GLN A 1 95 ? 9.996 4.107 -4.485 1.00 95.19 95 GLN A C 1
ATOM 745 O O . GLN A 1 95 ? 10.370 2.937 -4.385 1.00 95.19 95 GLN A O 1
ATOM 750 N N . LEU A 1 96 ? 9.540 4.619 -5.624 1.00 94.56 96 LEU A N 1
ATOM 751 C CA . LEU A 1 96 ? 9.494 3.887 -6.882 1.00 94.56 96 LEU A CA 1
ATOM 752 C C . LEU A 1 96 ? 10.804 4.087 -7.657 1.00 94.56 96 LEU A C 1
ATOM 754 O O . LEU A 1 96 ? 11.241 5.229 -7.806 1.00 94.56 96 LEU A O 1
ATOM 758 N N . PRO A 1 97 ? 11.401 3.017 -8.212 1.00 93.38 97 PRO A N 1
ATOM 759 C CA . PRO A 1 97 ? 12.514 3.163 -9.142 1.00 93.38 97 PRO A CA 1
ATOM 760 C C . PRO A 1 97 ? 12.011 3.854 -10.414 1.00 93.38 97 PRO A C 1
ATOM 762 O O . PRO A 1 97 ? 11.030 3.414 -11.019 1.00 93.38 97 PRO A O 1
ATOM 765 N N . ARG A 1 98 ? 12.657 4.946 -10.822 1.00 88.69 98 ARG A N 1
ATOM 766 C CA . ARG A 1 98 ? 12.311 5.703 -12.034 1.00 88.69 98 ARG A CA 1
ATOM 767 C C . ARG A 1 98 ? 12.973 5.095 -13.274 1.00 88.69 98 ARG A C 1
ATOM 769 O O . ARG A 1 98 ? 12.429 5.212 -14.371 1.00 88.69 98 ARG A O 1
ATOM 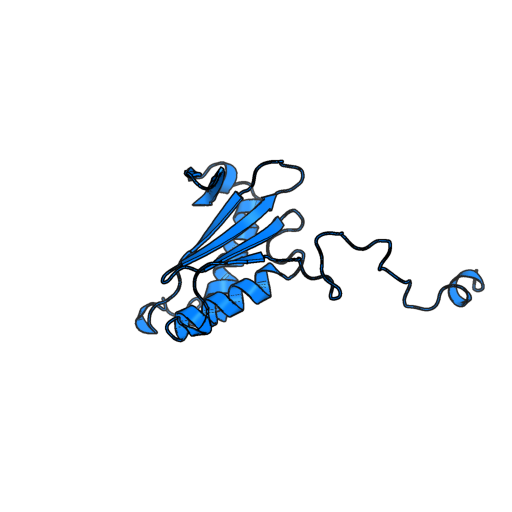776 N N . SER A 1 99 ? 14.107 4.426 -13.091 1.00 89.31 99 SER A N 1
ATOM 777 C CA . SER A 1 99 ? 14.915 3.770 -14.121 1.00 89.31 99 SER A CA 1
ATOM 778 C C . SER A 1 99 ? 15.538 2.465 -13.605 1.00 89.31 99 SER A C 1
ATOM 780 O O . SER A 1 99 ? 15.438 2.153 -12.420 1.00 89.31 99 SER A O 1
ATOM 782 N N . GLU A 1 100 ? 16.166 1.685 -14.491 1.00 86.56 100 GLU A N 1
ATOM 783 C CA . GLU A 1 100 ? 16.895 0.468 -14.091 1.00 86.56 100 GLU A CA 1
ATOM 784 C C . GLU A 1 100 ? 18.148 0.779 -13.258 1.00 86.56 100 GLU A C 1
ATOM 786 O O . GLU A 1 100 ? 18.526 -0.016 -12.402 1.00 86.56 100 GLU A O 1
ATOM 791 N N . ASP A 1 101 ? 18.743 1.961 -13.434 1.00 88.12 101 ASP A N 1
ATOM 792 C CA . ASP A 1 101 ? 19.917 2.397 -12.668 1.00 88.12 101 ASP A CA 1
ATOM 793 C C . ASP A 1 101 ? 19.592 2.672 -11.187 1.00 88.12 101 ASP A C 1
ATOM 795 O O . ASP A 1 101 ? 20.494 2.724 -10.352 1.00 88.12 101 ASP A O 1
ATOM 799 N N . ASP A 1 102 ? 18.307 2.814 -10.838 1.00 86.19 102 ASP A N 1
ATOM 800 C CA . ASP A 1 102 ? 17.866 2.998 -9.449 1.00 86.19 102 ASP A CA 1
ATOM 801 C C . ASP A 1 102 ? 17.886 1.684 -8.645 1.00 86.19 102 ASP A C 1
ATOM 803 O O . ASP A 1 102 ? 17.718 1.688 -7.420 1.00 86.19 102 ASP A O 1
ATOM 807 N N . PHE A 1 103 ? 18.083 0.540 -9.307 1.00 88.94 103 PHE A N 1
ATOM 808 C CA . PHE A 1 103 ? 18.221 -0.743 -8.630 1.00 88.94 103 PHE A CA 1
ATOM 809 C C . PHE A 1 103 ? 19.558 -0.827 -7.884 1.00 88.94 103 PHE A C 1
ATOM 811 O O . PHE A 1 103 ? 20.631 -0.628 -8.445 1.00 88.94 103 PHE A O 1
ATOM 818 N N . SER A 1 104 ? 19.518 -1.197 -6.602 1.00 84.75 104 SER A N 1
ATOM 819 C CA . SER A 1 104 ? 20.717 -1.242 -5.743 1.00 84.75 104 SER A CA 1
ATOM 820 C C . SER A 1 104 ? 21.495 -2.565 -5.835 1.00 84.75 104 SER A C 1
ATOM 822 O O . SER A 1 104 ? 22.236 -2.915 -4.916 1.00 84.75 104 SER A O 1
ATOM 824 N N . GLY A 1 105 ? 21.308 -3.324 -6.920 1.00 85.75 105 GLY A N 1
ATOM 825 C CA . GLY A 1 105 ? 21.815 -4.690 -7.062 1.00 85.75 105 GLY A CA 1
ATOM 826 C C . GLY A 1 105 ? 21.100 -5.690 -6.147 1.00 85.75 105 GLY A C 1
ATOM 827 O O . GLY A 1 105 ? 20.169 -5.342 -5.425 1.00 85.75 105 GLY A O 1
ATOM 828 N N . TYR A 1 106 ? 21.514 -6.958 -6.184 1.00 82.94 106 TYR A N 1
ATOM 829 C CA . TYR A 1 106 ? 20.873 -8.022 -5.405 1.00 82.94 106 TYR A CA 1
ATOM 830 C C . TYR A 1 106 ? 20.905 -7.720 -3.887 1.00 82.94 106 TYR A C 1
ATOM 832 O O . TYR A 1 106 ? 21.980 -7.421 -3.361 1.00 82.94 106 TYR A O 1
ATOM 840 N N . PRO A 1 107 ? 19.777 -7.834 -3.150 1.00 83.88 107 PRO A N 1
ATOM 841 C CA . PRO A 1 107 ? 18.485 -8.391 -3.566 1.00 83.88 107 PRO A CA 1
ATOM 842 C C . PRO A 1 107 ? 17.455 -7.353 -4.060 1.00 83.88 107 PRO A C 1
ATOM 844 O O . PRO A 1 107 ? 16.290 -7.697 -4.183 1.00 83.88 107 PRO A O 1
ATOM 847 N N . MET A 1 108 ? 17.816 -6.090 -4.293 1.00 89.38 108 MET A N 1
ATOM 848 C CA . MET A 1 108 ? 16.927 -5.008 -4.765 1.00 89.38 108 MET A CA 1
ATOM 849 C C . MET A 1 108 ? 17.135 -4.699 -6.258 1.00 89.38 108 MET A C 1
ATOM 851 O O . MET A 1 108 ? 17.261 -3.548 -6.670 1.00 89.38 108 MET A O 1
ATOM 855 N N . ASP A 1 109 ? 17.186 -5.757 -7.058 1.00 91.31 109 ASP A N 1
ATOM 856 C CA . ASP A 1 109 ? 17.468 -5.782 -8.498 1.00 91.31 109 ASP A CA 1
ATOM 857 C C . ASP A 1 109 ? 16.217 -5.937 -9.378 1.00 91.31 109 ASP A C 1
ATOM 859 O O . ASP A 1 109 ? 16.309 -6.004 -10.601 1.00 91.31 109 ASP A O 1
ATOM 863 N N . SER A 1 110 ? 15.032 -6.020 -8.770 1.00 93.50 110 SER A N 1
ATOM 864 C CA . SER A 1 110 ? 13.771 -6.133 -9.492 1.00 93.50 110 SER A CA 1
ATOM 865 C C . SER A 1 110 ? 12.622 -5.461 -8.734 1.00 93.50 110 SER A C 1
ATOM 867 O O . SER A 1 110 ? 12.652 -5.368 -7.502 1.00 93.50 110 SER A O 1
ATOM 869 N N . PRO A 1 111 ? 11.540 -5.072 -9.431 1.00 94.50 111 PRO A N 1
ATOM 870 C CA . PRO A 1 111 ? 10.329 -4.557 -8.794 1.00 94.50 111 PRO A CA 1
ATOM 871 C C . PRO A 1 111 ? 9.776 -5.465 -7.684 1.00 94.50 111 PRO A C 1
ATOM 873 O O . PRO A 1 111 ? 9.414 -5.015 -6.598 1.00 94.50 111 PRO A O 1
ATOM 876 N N . ASP A 1 112 ? 9.728 -6.773 -7.940 1.00 94.75 112 ASP A N 1
ATOM 877 C CA . ASP A 1 112 ? 9.159 -7.752 -7.013 1.00 94.75 112 ASP A CA 1
ATOM 878 C C . ASP A 1 112 ? 10.054 -7.982 -5.785 1.00 94.75 112 ASP A C 1
ATOM 880 O O . ASP A 1 112 ? 9.540 -8.278 -4.695 1.00 94.75 112 ASP A O 1
ATOM 884 N N . SER A 1 113 ? 11.373 -7.848 -5.948 1.00 94.00 113 SER A N 1
ATOM 885 C CA . SER A 1 113 ? 12.349 -8.009 -4.873 1.00 94.00 113 SER A CA 1
ATOM 886 C C . SER A 1 113 ? 12.448 -6.754 -3.998 1.00 94.00 113 SER A C 1
ATOM 888 O O . SER A 1 113 ? 12.385 -6.890 -2.775 1.00 94.00 113 SER A O 1
ATOM 890 N N . ILE A 1 114 ? 12.390 -5.546 -4.578 1.00 94.69 114 ILE A N 1
ATOM 891 C CA . ILE A 1 114 ? 12.205 -4.285 -3.830 1.00 94.69 114 ILE A CA 1
ATOM 892 C C . ILE A 1 114 ? 10.983 -4.376 -2.916 1.00 94.69 114 ILE A C 1
ATOM 894 O O . ILE A 1 114 ? 11.071 -4.139 -1.710 1.00 94.69 114 ILE A O 1
ATOM 898 N N . VAL A 1 115 ? 9.832 -4.767 -3.471 1.00 96.62 115 VAL A N 1
ATOM 899 C CA . VAL A 1 115 ? 8.600 -4.884 -2.684 1.00 96.62 115 VAL A CA 1
ATOM 900 C C . VAL A 1 115 ? 8.731 -5.979 -1.623 1.00 96.62 115 VAL A C 1
ATOM 902 O O . VAL A 1 115 ? 8.212 -5.828 -0.520 1.00 96.62 115 VAL A O 1
ATOM 905 N N . ALA A 1 116 ? 9.414 -7.093 -1.908 1.00 94.62 116 ALA A N 1
ATOM 906 C CA . ALA A 1 116 ? 9.647 -8.139 -0.908 1.00 94.62 116 ALA A CA 1
ATOM 907 C C . ALA A 1 116 ? 10.424 -7.611 0.307 1.00 94.62 116 ALA A C 1
ATOM 909 O O . ALA A 1 116 ? 9.995 -7.835 1.442 1.00 94.62 116 ALA A O 1
ATOM 910 N N . VAL A 1 117 ? 11.530 -6.908 0.055 1.00 94.50 117 VAL A N 1
ATOM 911 C CA . VAL A 1 117 ? 12.392 -6.327 1.089 1.00 94.50 117 VAL A CA 1
ATOM 912 C C . VAL A 1 117 ? 11.619 -5.276 1.882 1.00 94.50 117 VAL A C 1
ATOM 914 O O . VAL A 1 117 ? 11.527 -5.381 3.103 1.00 94.50 117 VAL A O 1
ATOM 917 N N . CYS A 1 118 ? 10.959 -4.340 1.196 1.00 94.06 118 CYS A N 1
ATOM 918 C CA . CYS A 1 118 ? 10.152 -3.291 1.818 1.00 94.06 118 CYS A CA 1
ATOM 919 C C . CYS A 1 118 ? 9.076 -3.851 2.765 1.00 94.06 118 CYS A C 1
ATOM 921 O O . CYS A 1 118 ? 8.992 -3.446 3.922 1.00 94.06 118 CYS A O 1
ATOM 923 N N . LEU A 1 119 ? 8.288 -4.835 2.315 1.00 94.44 119 LEU A N 1
ATOM 924 C CA . LEU A 1 119 ? 7.244 -5.429 3.156 1.00 94.44 119 LEU A CA 1
ATOM 925 C C . LEU A 1 119 ? 7.810 -6.219 4.344 1.00 94.44 119 LEU A C 1
ATOM 927 O O . LEU A 1 119 ? 7.134 -6.318 5.367 1.00 94.44 119 LEU A O 1
ATOM 931 N N . SER A 1 120 ? 9.019 -6.774 4.216 1.00 92.31 120 SER A N 1
ATOM 932 C CA . SER A 1 120 ? 9.699 -7.482 5.310 1.00 92.31 120 SER A CA 1
ATOM 933 C C . SER A 1 120 ? 10.172 -6.506 6.389 1.00 92.31 120 SER A C 1
ATOM 935 O O . SER A 1 120 ? 9.962 -6.767 7.570 1.00 92.31 120 SER A O 1
ATOM 937 N N . ILE A 1 121 ? 10.703 -5.347 5.983 1.00 90.25 121 ILE A N 1
ATOM 938 C CA . ILE A 1 121 ? 11.063 -4.250 6.894 1.00 90.25 121 ILE A CA 1
ATOM 939 C C . ILE A 1 121 ? 9.814 -3.766 7.640 1.00 90.25 121 ILE A C 1
ATOM 941 O O . ILE A 1 121 ? 9.760 -3.824 8.865 1.00 90.25 121 ILE A O 1
ATOM 945 N N . TRP A 1 122 ? 8.736 -3.436 6.917 1.00 91.38 122 TRP A N 1
ATOM 946 C CA . TRP A 1 122 ? 7.472 -3.018 7.538 1.00 91.38 122 TRP A CA 1
ATOM 947 C C . TRP A 1 122 ? 6.904 -4.067 8.501 1.00 91.38 122 TRP A C 1
ATOM 949 O O . TRP A 1 122 ? 6.321 -3.730 9.533 1.00 91.38 122 TRP A O 1
ATOM 959 N N . GLN A 1 123 ? 7.037 -5.351 8.164 1.00 91.25 123 GLN A N 1
ATOM 960 C CA . GLN A 1 123 ? 6.629 -6.444 9.037 1.00 91.25 123 GLN A CA 1
ATOM 961 C C . GLN A 1 123 ? 7.425 -6.444 10.343 1.00 91.25 123 GLN A C 1
ATOM 96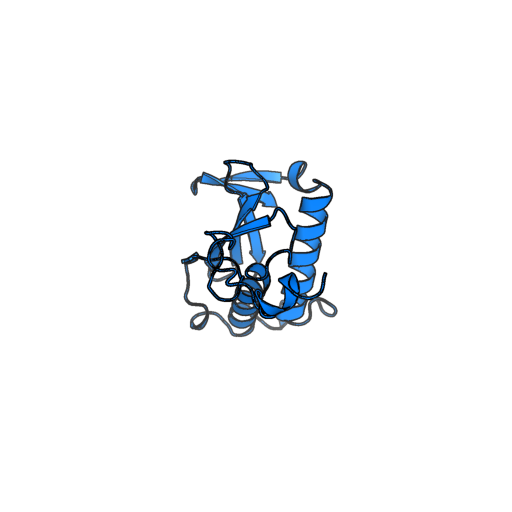3 O O . GLN A 1 123 ? 6.822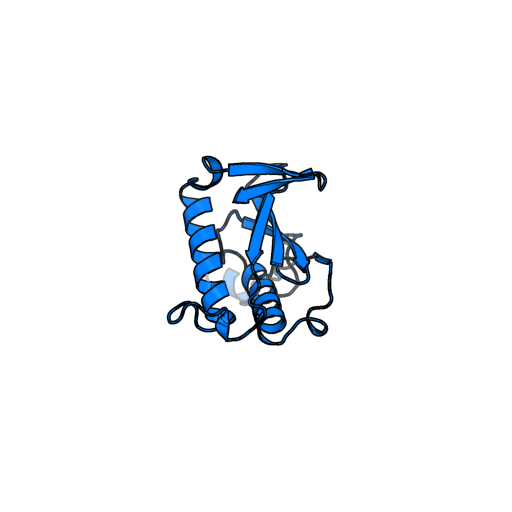 -6.550 11.415 1.00 91.25 123 GLN A O 1
ATOM 968 N N . GLU A 1 124 ? 8.752 -6.389 10.251 1.00 88.56 124 GLU A N 1
ATOM 969 C CA . GLU A 1 124 ? 9.649 -6.380 11.402 1.00 88.56 124 GLU A CA 1
ATOM 970 C C . GLU A 1 124 ? 9.356 -5.179 12.298 1.00 88.56 124 GLU A C 1
ATOM 972 O O . GLU A 1 124 ? 9.094 -5.340 13.493 1.00 88.56 124 GLU A O 1
ATOM 977 N N . ASP A 1 125 ? 9.265 -3.999 11.701 1.00 85.94 125 ASP A N 1
ATOM 978 C CA . ASP A 1 125 ? 9.028 -2.748 12.401 1.00 85.94 125 ASP A CA 1
ATOM 979 C C . ASP A 1 125 ? 7.698 -2.717 13.154 1.00 85.94 125 ASP A C 1
ATOM 981 O O . ASP A 1 125 ? 7.617 -2.279 14.306 1.00 85.94 125 ASP A O 1
ATOM 985 N N . LEU A 1 126 ? 6.628 -3.204 12.523 1.00 86.19 126 LEU A N 1
ATOM 986 C CA . LEU A 1 126 ? 5.308 -3.243 13.142 1.00 86.19 126 LEU A CA 1
ATOM 987 C C . LEU A 1 126 ? 5.192 -4.345 14.205 1.00 86.19 126 LEU A C 1
ATOM 989 O O . LEU A 1 126 ? 4.410 -4.207 15.148 1.00 86.19 126 LEU A O 1
ATOM 993 N N . ARG A 1 127 ? 5.947 -5.445 14.074 1.00 83.81 127 ARG A N 1
ATOM 994 C CA . ARG A 1 127 ? 5.969 -6.535 15.064 1.00 83.81 127 ARG A CA 1
ATOM 995 C C . ARG A 1 127 ? 6.754 -6.173 16.314 1.00 83.81 127 ARG A C 1
ATOM 997 O O . ARG A 1 127 ? 6.302 -6.474 17.414 1.00 83.81 127 ARG A O 1
ATOM 1004 N N . THR A 1 128 ? 7.915 -5.561 16.137 1.00 79.94 128 THR A N 1
ATOM 1005 C CA . THR A 1 128 ? 8.805 -5.144 17.228 1.00 79.94 128 THR A CA 1
ATOM 1006 C C . THR A 1 128 ? 8.351 -3.834 17.867 1.00 79.94 128 THR A C 1
ATOM 1008 O O . THR A 1 128 ? 8.698 -3.546 19.009 1.00 79.94 128 THR A O 1
ATOM 1011 N N . GLY A 1 129 ? 7.556 -3.042 17.142 1.00 71.62 129 GLY A N 1
ATOM 1012 C CA . GLY A 1 129 ? 7.200 -1.690 17.540 1.00 71.62 129 GLY A CA 1
ATOM 1013 C C . GLY A 1 129 ? 8.323 -0.683 17.299 1.00 71.62 129 GLY A C 1
ATOM 1014 O O . GLY A 1 129 ? 8.158 0.460 17.710 1.00 71.62 129 GLY A O 1
ATOM 1015 N N . LEU A 1 130 ? 9.421 -1.050 16.626 1.00 64.25 130 LEU A N 1
ATOM 1016 C CA . LEU A 1 130 ? 10.564 -0.164 16.357 1.00 64.25 130 LEU A CA 1
ATOM 1017 C C . LEU A 1 130 ? 10.141 1.132 15.638 1.00 64.25 130 LEU A C 1
ATOM 1019 O O . LEU A 1 130 ? 10.561 2.216 16.037 1.00 64.25 130 LEU A O 1
ATOM 1023 N N . LEU A 1 131 ? 9.185 1.069 14.702 1.00 55.78 131 LEU A N 1
ATOM 1024 C CA . LEU A 1 131 ? 8.619 2.263 14.047 1.00 55.78 131 LEU A CA 1
ATOM 1025 C C . LEU A 1 131 ? 7.597 3.049 14.893 1.00 55.78 131 LEU A C 1
ATOM 1027 O O . LEU A 1 131 ? 7.262 4.187 14.564 1.00 55.78 131 LEU A O 1
ATOM 1031 N N . VAL A 1 132 ? 7.099 2.498 16.008 1.00 53.62 132 VAL A N 1
ATOM 1032 C CA . VAL A 1 132 ? 6.339 3.293 16.995 1.00 53.62 132 VAL A CA 1
ATOM 1033 C C . VAL A 1 132 ? 7.274 4.268 17.729 1.00 53.62 132 VAL A C 1
ATOM 1035 O O . VAL A 1 132 ? 6.802 5.312 18.179 1.00 53.62 132 VAL A O 1
ATOM 1038 N N . TRP A 1 133 ? 8.577 3.960 17.779 1.00 49.00 133 TRP A N 1
ATOM 1039 C CA . TRP A 1 133 ? 9.640 4.787 18.364 1.00 49.00 133 TRP A CA 1
ATOM 1040 C C . TRP A 1 133 ? 10.420 5.623 17.327 1.00 49.00 133 TRP A C 1
ATOM 1042 O O . TRP A 1 133 ? 11.228 6.459 17.721 1.00 49.00 133 TRP A O 1
ATOM 1052 N N . GLY A 1 134 ? 10.180 5.416 16.027 1.00 61.16 134 GLY A N 1
ATOM 1053 C CA . GLY A 1 134 ? 10.783 6.181 14.927 1.00 61.16 134 GLY A CA 1
ATOM 1054 C C . GLY A 1 134 ? 10.159 7.567 14.691 1.00 61.16 134 GLY A C 1
ATOM 1055 O O . GLY A 1 134 ? 9.427 8.102 15.532 1.00 61.16 134 GLY A O 1
ATOM 1056 N N . HIS A 1 135 ? 10.423 8.155 13.516 1.00 67.12 135 HIS A N 1
ATOM 1057 C CA . HIS A 1 135 ? 9.908 9.476 13.150 1.00 67.12 135 HIS A CA 1
ATOM 1058 C C . HIS A 1 135 ? 8.450 9.370 12.683 1.00 67.12 135 HIS A C 1
ATOM 1060 O O . HIS A 1 135 ? 8.134 8.863 11.609 1.00 67.12 135 HIS A O 1
ATOM 1066 N N . ARG A 1 136 ? 7.531 9.863 13.518 1.00 83.69 136 ARG A N 1
ATOM 1067 C CA . ARG A 1 136 ? 6.097 9.904 13.213 1.00 83.69 136 ARG A CA 1
ATOM 1068 C C . ARG A 1 136 ? 5.696 11.333 12.921 1.00 83.69 136 ARG A C 1
ATOM 1070 O O . ARG A 1 136 ? 5.749 12.190 13.802 1.00 83.69 136 ARG A O 1
ATOM 1077 N N . THR A 1 137 ? 5.236 11.583 11.706 1.00 87.06 137 THR A N 1
ATOM 1078 C CA . THR A 1 137 ? 4.771 12.913 11.314 1.00 87.06 137 THR A CA 1
ATOM 1079 C C . THR A 1 137 ? 3.313 12.832 10.920 1.00 87.06 137 THR A C 1
ATOM 1081 O O . THR A 1 137 ? 2.940 12.159 9.961 1.00 87.06 137 THR A O 1
ATOM 1084 N N . ARG A 1 138 ? 2.458 13.534 11.665 1.00 89.12 138 ARG A N 1
ATOM 1085 C CA . ARG A 1 138 ? 1.082 13.751 11.225 1.00 89.12 138 ARG A CA 1
ATOM 1086 C C . ARG A 1 138 ? 1.109 14.756 10.078 1.00 89.12 138 ARG A C 1
ATOM 1088 O O . ARG A 1 138 ? 1.611 15.862 10.258 1.00 89.12 138 ARG A O 1
ATOM 1095 N N . ARG A 1 139 ? 0.598 14.367 8.911 1.00 89.38 139 ARG A N 1
ATOM 1096 C CA . ARG A 1 139 ? 0.524 15.244 7.734 1.00 89.38 139 ARG A CA 1
ATOM 1097 C C . ARG A 1 139 ? -0.886 15.818 7.562 1.00 89.38 139 ARG A C 1
ATOM 1099 O O . ARG A 1 139 ? -1.817 15.445 8.276 1.00 89.38 139 ARG A O 1
ATOM 1106 N N . ALA A 1 140 ? -1.028 16.755 6.622 1.00 87.50 140 ALA A N 1
ATOM 1107 C CA . ALA A 1 140 ? -2.290 17.440 6.319 1.00 87.50 140 ALA A CA 1
ATOM 1108 C C . ALA A 1 140 ? -3.403 16.493 5.830 1.00 87.50 140 ALA A C 1
ATOM 1110 O O . ALA A 1 140 ? -4.579 16.815 5.946 1.00 87.50 140 ALA A O 1
ATOM 1111 N N . ASP A 1 141 ? -3.041 15.301 5.347 1.00 87.25 141 ASP A N 1
ATOM 1112 C CA . ASP A 1 141 ? -3.977 14.229 4.988 1.00 87.25 141 ASP A CA 1
ATOM 1113 C C . ASP A 1 141 ? -4.611 13.524 6.206 1.00 87.25 141 ASP A C 1
ATOM 1115 O O . ASP A 1 141 ? -5.395 12.586 6.050 1.00 87.25 141 ASP A O 1
ATOM 1119 N N . GLY A 1 142 ? -4.265 13.955 7.425 1.00 88.06 142 GLY A N 1
ATOM 1120 C CA . GLY A 1 142 ? -4.784 13.429 8.684 1.00 88.06 142 GLY A CA 1
ATOM 1121 C C . GLY A 1 142 ? -4.155 12.104 9.121 1.00 88.06 142 GLY A C 1
ATOM 1122 O O . GLY A 1 142 ? -4.421 11.658 10.244 1.00 88.06 142 GLY A O 1
ATOM 1123 N N . ALA A 1 143 ? -3.305 11.491 8.293 1.00 92.31 143 ALA A N 1
ATOM 1124 C CA . ALA A 1 143 ? -2.620 10.247 8.610 1.00 92.31 143 ALA A CA 1
ATOM 1125 C C . ALA A 1 143 ? -1.318 10.499 9.381 1.00 92.31 143 ALA A C 1
ATOM 1127 O O . ALA A 1 143 ? -0.686 11.555 9.283 1.00 92.31 143 ALA A O 1
ATOM 1128 N N . VAL A 1 144 ? -0.908 9.502 10.162 1.00 91.75 144 VAL A N 1
ATOM 1129 C CA . VAL A 1 144 ? 0.421 9.465 10.777 1.00 91.75 144 VAL A CA 1
ATOM 1130 C C . VAL A 1 144 ? 1.355 8.736 9.824 1.00 91.75 144 VAL A C 1
ATOM 1132 O O . VAL A 1 144 ? 1.266 7.517 9.679 1.00 91.75 144 VAL A O 1
ATOM 1135 N N . HIS A 1 145 ? 2.229 9.496 9.173 1.00 91.19 145 HIS A N 1
ATOM 1136 C CA . HIS A 1 145 ? 3.268 8.965 8.302 1.00 91.19 145 HIS A CA 1
ATOM 1137 C C . HIS A 1 145 ? 4.389 8.403 9.160 1.00 91.19 145 HIS A C 1
ATOM 1139 O O . HIS A 1 145 ? 4.818 9.039 10.127 1.00 91.19 145 HIS A O 1
ATOM 1145 N N . ILE A 1 146 ? 4.795 7.191 8.817 1.00 87.50 146 ILE A N 1
ATOM 1146 C CA . ILE A 1 146 ? 5.833 6.430 9.485 1.00 87.50 146 ILE A CA 1
ATOM 1147 C C . ILE A 1 146 ? 7.009 6.330 8.509 1.00 87.50 146 ILE A C 1
ATOM 1149 O O . ILE A 1 146 ? 6.829 5.852 7.386 1.00 87.50 146 ILE A O 1
ATOM 1153 N N . SER A 1 147 ? 8.172 6.814 8.943 1.00 75.06 147 SER A N 1
ATOM 1154 C CA . SER A 1 147 ? 9.435 6.836 8.195 1.00 75.06 147 SER A CA 1
ATOM 1155 C C . SER A 1 147 ? 10.601 6.425 9.075 1.00 75.06 147 SER A C 1
ATOM 1157 O O . SER A 1 147 ? 10.593 6.860 10.254 1.00 75.06 147 SER A O 1
#

Sequence (147 aa):
MAAHLEAVGPFFETAAIRDPNTEADGGWRLHITGADTESLPTPAAATARSLIRRVRVRGRVASRFRPIRVHVEQDQVCVYFRWAENPTTFAMTLQLPRSEDDFSGYPMDSPDSIVAVCLSIWQEDLRTGLLVWGHRTRRADGAVHIS

Foldseek 3Di:
DVVVDVVADPDDPCVVVQDPQADPVNFGDEAEEEDDLVPEAPQQSLLLVLLVVQNRDACSQHNQWHWHYWYDYRFKIKTWTGGHPDPAIAIEMDTTDRDQVSQPDPPSNGSNSSSNVVSPVSSVCSVVVVQVVADWDQDPVRHTYTD

Radius of gyration: 18.13 Å; chains: 1; bounding box: 46×57×35 Å

Secondary structure (DSSP, 8-state):
--HHHHSS-SS--GGGGS-TTB-TTSSBP-EEEES-GGGS-HHHHHHHHHHHHHHTSTTSS-TTEEEEEEEE-SSEEEEEEEETT--SEEEEEEEPPSSGGG--STTSSSHHHHHHHHHHHHHHHHHH-GGGSS-EEE-TTS-EEE-